Protein AF-0000000078884785 (afdb_homodimer)

Foldseek 3Di:
DVVVVVVVVVVVVVVVVVVVVLVVLLCVQPVNPPHDDDSVRSVVSSVVVVVVVVVVVVVVVVVVVVVVVVVVVVVVVVVVVD/DVVVVVVVVVVVVVVVVVVVVLVVLLCVQPVNPPHDDDSVRSVVSSVVVVVVVVVVVVVVVVVVVVVVVVVVVVVVVVVVVD

Structure (mmCIF, N/CA/C/O backbone):
data_AF-0000000078884785-model_v1
#
loop_
_entity.id
_entity.type
_entity.pdbx_description
1 polymer 'Protein max'
#
loop_
_atom_site.group_PDB
_atom_site.id
_atom_site.type_symbol
_atom_site.label_atom_id
_atom_site.label_alt_id
_atom_site.label_comp_id
_atom_site.label_asym_id
_atom_site.label_entity_id
_atom_site.label_seq_id
_atom_site.pdbx_PDB_ins_code
_atom_site.Cartn_x
_atom_site.Cartn_y
_atom_site.Cartn_z
_atom_site.occupancy
_atom_site.B_iso_or_equiv
_atom_site.auth_seq_id
_atom_site.auth_comp_id
_atom_site.auth_asym_id
_atom_site.auth_atom_id
_atom_site.pdbx_PDB_model_num
ATOM 1 N N . ALA A 1 1 ? -13.297 31.25 26.297 1 71.88 1 ALA A N 1
ATOM 2 C CA . ALA A 1 1 ? -12.102 30.547 26.734 1 71.88 1 ALA A CA 1
ATOM 3 C C . ALA A 1 1 ? -12.266 29.031 26.578 1 71.88 1 ALA A C 1
ATOM 5 O O . ALA A 1 1 ? -11.406 28.359 26 1 71.88 1 ALA A O 1
ATOM 6 N N . ASP A 1 2 ? -13.484 28.469 26.844 1 87.38 2 ASP A N 1
ATOM 7 C CA . ASP A 1 2 ? -13.75 27.031 26.922 1 87.38 2 ASP A CA 1
ATOM 8 C C . ASP A 1 2 ? -13.922 26.422 25.531 1 87.38 2 ASP A C 1
ATOM 10 O O . ASP A 1 2 ? -13.398 25.344 25.25 1 87.38 2 ASP A O 1
ATOM 14 N N . LYS A 1 3 ? -14.477 27.172 24.688 1 92.94 3 LYS A N 1
ATOM 15 C CA . LYS A 1 3 ? -14.719 26.656 23.344 1 92.94 3 LYS A CA 1
ATOM 16 C C . LYS A 1 3 ? -13.414 26.484 22.578 1 92.94 3 LYS A C 1
ATOM 18 O O . LYS A 1 3 ? -13.234 25.5 21.859 1 92.94 3 LYS A O 1
ATOM 23 N N . ARG A 1 4 ? -12.641 27.422 22.703 1 93.12 4 ARG A N 1
ATOM 24 C CA . ARG A 1 4 ? -11.352 27.375 22.031 1 93.12 4 ARG A CA 1
ATOM 25 C C . ARG A 1 4 ? -10.508 26.203 22.547 1 93.12 4 ARG A C 1
ATOM 27 O O . ARG A 1 4 ? -9.844 25.531 21.766 1 93.12 4 ARG A O 1
ATOM 34 N N . ALA A 1 5 ? -10.484 26.016 23.797 1 93.94 5 ALA A N 1
ATOM 35 C CA . ALA A 1 5 ? -9.75 24.922 24.422 1 93.94 5 ALA A CA 1
ATOM 36 C C . ALA A 1 5 ? -10.258 23.578 23.906 1 93.94 5 ALA A C 1
ATOM 38 O O . ALA A 1 5 ? -9.461 22.656 23.641 1 93.94 5 ALA A O 1
ATOM 39 N N . HIS A 1 6 ? -11.508 23.453 23.797 1 95.25 6 HIS A N 1
ATOM 40 C CA . HIS A 1 6 ? -12.102 22.219 23.281 1 95.25 6 HIS A CA 1
ATOM 41 C C . HIS A 1 6 ? -11.688 21.953 21.844 1 95.25 6 HIS A C 1
ATOM 43 O O . HIS A 1 6 ? -11.312 20.828 21.5 1 95.25 6 HIS A O 1
ATOM 49 N N . HIS A 1 7 ? -11.812 23 21.016 1 95.75 7 HIS A N 1
ATOM 50 C CA . HIS A 1 7 ? -11.406 22.875 19.625 1 95.75 7 HIS A CA 1
ATOM 51 C C . HIS A 1 7 ? -9.945 22.438 19.516 1 95.75 7 HIS A C 1
ATOM 53 O O . HIS A 1 7 ? -9.625 21.547 18.719 1 95.75 7 HIS A O 1
ATOM 59 N N . ASN A 1 8 ? -9.094 23.047 20.281 1 96.31 8 ASN A N 1
ATOM 60 C CA . ASN A 1 8 ? -7.676 22.703 20.281 1 96.31 8 ASN A CA 1
ATOM 61 C C . ASN A 1 8 ? -7.441 21.25 20.688 1 96.31 8 ASN A C 1
ATOM 63 O O . ASN A 1 8 ? -6.59 20.578 20.109 1 96.31 8 ASN A O 1
ATOM 67 N N . ALA A 1 9 ? -8.156 20.797 21.656 1 96.44 9 ALA A N 1
ATOM 68 C CA . ALA A 1 9 ? -8.039 19.422 22.109 1 96.44 9 ALA A CA 1
ATOM 69 C C . ALA A 1 9 ? -8.469 18.438 21.016 1 96.44 9 ALA A C 1
ATOM 71 O O . ALA A 1 9 ? -7.836 17.406 20.828 1 96.44 9 ALA A O 1
ATOM 72 N N . LEU A 1 10 ? -9.539 18.75 20.312 1 96.38 10 LEU A N 1
ATOM 73 C CA . LEU A 1 10 ? -10.039 17.906 19.219 1 96.38 10 LEU A CA 1
ATOM 74 C C . LEU A 1 10 ? -9.023 17.828 18.094 1 96.38 10 LEU A C 1
ATOM 76 O O . LEU A 1 10 ? -8.781 16.75 17.547 1 96.38 10 LEU A O 1
ATOM 80 N N . GLU A 1 11 ? -8.445 18.922 17.766 1 95.75 11 GLU A N 1
ATOM 81 C CA . GLU A 1 11 ? -7.449 18.969 16.703 1 95.75 11 GLU A CA 1
ATOM 82 C C . GLU A 1 11 ? -6.199 18.172 17.094 1 95.75 11 GLU A C 1
ATOM 84 O O . GLU A 1 11 ? -5.598 17.5 16.25 1 95.75 11 GLU A O 1
ATOM 89 N N . ARG A 1 12 ? -5.824 18.312 18.391 1 96.62 12 ARG A N 1
ATOM 90 C CA . ARG A 1 12 ? -4.691 17.531 18.875 1 96.62 12 ARG A CA 1
ATOM 91 C C . ARG A 1 12 ? -4.961 16.031 18.75 1 96.62 12 ARG A C 1
ATOM 93 O O . ARG A 1 12 ? -4.082 15.273 18.328 1 96.62 12 ARG A O 1
ATOM 100 N N . LYS A 1 13 ? -6.121 15.664 19.047 1 96.88 13 LYS A N 1
ATOM 101 C CA . LYS A 1 13 ? -6.508 14.258 18.922 1 96.88 13 LYS A CA 1
ATOM 102 C C . LYS A 1 13 ? -6.457 13.797 17.469 1 96.88 13 LYS A C 1
ATOM 104 O O . LYS A 1 13 ? -6.012 12.688 17.188 1 96.88 13 LYS A O 1
ATOM 109 N N . ARG A 1 14 ? -6.969 14.531 16.578 1 96.75 14 ARG A N 1
ATOM 110 C CA . ARG A 1 14 ? -6.949 14.219 15.156 1 96.75 14 ARG A CA 1
ATOM 111 C C . ARG A 1 14 ? -5.52 14.07 14.648 1 96.75 14 ARG A C 1
ATOM 113 O O . ARG A 1 14 ? -5.207 13.117 13.93 1 96.75 14 ARG A O 1
ATOM 120 N N . ARG A 1 15 ? -4.684 15 15.047 1 97.19 15 ARG A N 1
ATOM 121 C CA . ARG A 1 15 ? -3.289 14.961 14.625 1 97.19 15 ARG A CA 1
ATOM 122 C C . ARG A 1 15 ? -2.592 13.711 15.133 1 97.19 15 ARG A C 1
ATOM 124 O O . ARG A 1 15 ? -1.789 13.102 14.422 1 97.19 15 ARG A O 1
ATOM 131 N N . ASP A 1 16 ? -2.869 13.328 16.344 1 97.5 16 ASP A N 1
ATOM 132 C CA . ASP A 1 16 ? -2.289 12.117 16.922 1 97.5 16 ASP A CA 1
ATOM 133 C C . ASP A 1 16 ? -2.75 10.875 16.172 1 97.5 16 ASP A C 1
ATOM 135 O O . ASP A 1 16 ? -1.952 9.977 15.906 1 97.5 16 ASP A O 1
ATOM 139 N N . HIS A 1 17 ? -3.98 10.852 15.898 1 97.5 17 HIS A N 1
ATOM 140 C CA . HIS A 1 17 ? -4.52 9.734 15.141 1 9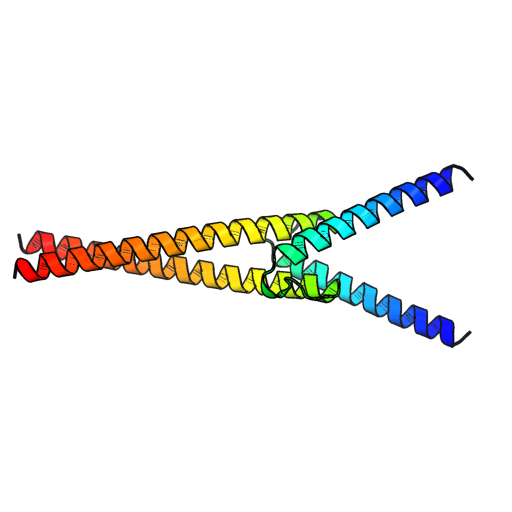7.5 17 HIS A CA 1
ATOM 141 C C . HIS A 1 17 ? -3.84 9.609 13.781 1 97.5 17 HIS A C 1
ATOM 143 O O . HIS A 1 17 ? -3.5 8.508 13.344 1 97.5 17 HIS A O 1
ATOM 149 N N . ILE A 1 18 ? -3.637 10.625 13.133 1 97.75 18 ILE A N 1
ATOM 150 C CA . ILE A 1 18 ? -2.977 10.656 11.836 1 97.75 18 ILE A CA 1
ATOM 151 C C . ILE A 1 18 ? -1.527 10.195 11.984 1 97.75 18 ILE A C 1
ATOM 153 O O . ILE A 1 18 ? -1.027 9.43 11.156 1 97.75 18 ILE A O 1
ATOM 157 N N . LYS A 1 19 ? -0.907 10.727 13.039 1 97.31 19 LYS A N 1
ATOM 158 C CA . LYS A 1 19 ? 0.466 10.32 13.32 1 97.31 19 LYS A CA 1
ATOM 159 C C . LYS A 1 19 ? 0.565 8.805 13.492 1 97.31 19 LYS A C 1
ATOM 161 O O . LYS A 1 19 ? 1.486 8.18 12.969 1 97.31 19 LYS A O 1
ATOM 166 N N . ASP A 1 20 ? -0.32 8.281 14.234 1 97.38 20 ASP A N 1
ATOM 167 C CA . ASP A 1 20 ? -0.36 6.836 14.445 1 97.38 20 ASP A CA 1
ATOM 168 C C . ASP A 1 20 ? -0.575 6.09 13.133 1 97.38 20 ASP A C 1
ATOM 170 O O . ASP A 1 20 ? 0.066 5.066 12.883 1 97.38 20 ASP A O 1
ATOM 174 N N . SER A 1 21 ? -1.438 6.57 12.344 1 97.5 21 SER A N 1
ATOM 175 C CA . SER A 1 21 ? -1.737 5.945 11.062 1 97.5 21 SER A CA 1
ATOM 176 C C . SER A 1 21 ? -0.522 5.973 10.141 1 97.5 21 SER A C 1
ATOM 178 O O . SER A 1 21 ? -0.276 5.016 9.398 1 97.5 21 SER A O 1
ATOM 180 N N . PHE A 1 22 ? 0.238 7.016 10.164 1 97.12 22 PHE A N 1
ATOM 181 C CA . PHE A 1 22 ? 1.484 7.086 9.414 1 97.12 22 PHE A CA 1
ATOM 182 C C . PHE A 1 22 ? 2.459 6.012 9.883 1 97.12 22 PHE A C 1
ATOM 184 O O . PHE A 1 22 ? 3.121 5.367 9.062 1 97.12 22 PHE A O 1
ATOM 191 N N . SER A 1 23 ? 2.58 5.84 11.211 1 95.31 23 SER A N 1
ATOM 192 C CA . SER A 1 23 ? 3.496 4.848 11.766 1 95.31 23 SER A CA 1
ATOM 193 C C . SER A 1 23 ? 3.117 3.439 11.312 1 95.31 23 SER A C 1
ATOM 195 O O . SER A 1 23 ? 3.984 2.648 10.938 1 95.31 23 SER A O 1
ATOM 197 N N . HIS A 1 24 ? 1.826 3.166 11.344 1 95 24 HIS A N 1
ATOM 198 C CA . HIS A 1 24 ? 1.35 1.861 10.898 1 95 24 HIS A CA 1
ATOM 199 C C . HIS A 1 24 ? 1.66 1.636 9.422 1 95 24 HIS A C 1
ATOM 201 O O . HIS A 1 24 ? 2.094 0.549 9.031 1 95 24 HIS A O 1
ATOM 207 N N . LEU A 1 25 ? 1.452 2.66 8.656 1 96.69 25 LEU A N 1
ATOM 208 C CA . LEU A 1 25 ? 1.731 2.553 7.23 1 96.69 25 LEU A CA 1
ATOM 209 C C . LEU A 1 25 ? 3.225 2.363 6.98 1 96.69 25 LEU A C 1
ATOM 211 O O . LEU A 1 25 ? 3.621 1.514 6.18 1 96.69 25 LEU A O 1
ATOM 215 N N . ARG A 1 26 ? 4.008 3.213 7.645 1 95.69 26 ARG A N 1
ATOM 216 C CA . ARG A 1 26 ? 5.457 3.105 7.52 1 95.69 26 ARG A CA 1
ATOM 217 C C . ARG A 1 26 ? 5.93 1.691 7.836 1 95.69 26 ARG A C 1
ATOM 219 O O . ARG A 1 26 ? 6.754 1.129 7.109 1 95.69 26 ARG A O 1
ATOM 226 N N . ASP A 1 27 ? 5.395 1.034 8.828 1 94 27 ASP A N 1
ATOM 227 C CA . ASP A 1 27 ? 5.82 -0.282 9.297 1 94 27 ASP A CA 1
ATOM 228 C C . ASP A 1 27 ? 5.359 -1.38 8.344 1 94 27 ASP A C 1
ATOM 230 O O . ASP A 1 27 ? 5.871 -2.5 8.375 1 94 27 ASP A O 1
ATOM 234 N N . SER A 1 28 ? 4.414 -1.038 7.535 1 94.38 28 SER A N 1
ATOM 235 C CA . SER A 1 28 ? 3.891 -2.025 6.594 1 94.38 28 SER A CA 1
ATOM 236 C C . SER A 1 28 ? 4.703 -2.041 5.305 1 94.38 28 SER A C 1
ATOM 238 O O . SER A 1 28 ? 4.523 -2.924 4.461 1 94.38 28 SER A O 1
ATOM 240 N N . ILE A 1 29 ? 5.559 -1.094 5.184 1 95.25 29 ILE A N 1
ATOM 241 C CA . ILE A 1 29 ? 6.371 -0.986 3.979 1 95.25 29 ILE A CA 1
ATOM 242 C C . ILE A 1 29 ? 7.773 -1.514 4.254 1 95.25 29 ILE A C 1
ATOM 244 O O . ILE A 1 29 ? 8.531 -0.917 5.027 1 95.25 29 ILE A O 1
ATOM 248 N N . PRO A 1 30 ? 8.227 -2.482 3.584 1 91.62 30 PRO A N 1
ATOM 249 C CA . PRO A 1 30 ? 9.523 -3.1 3.869 1 91.62 30 PRO A CA 1
ATOM 250 C C . PRO A 1 30 ? 10.695 -2.143 3.66 1 91.62 30 PRO A C 1
ATOM 252 O O . PRO A 1 30 ? 11.656 -2.16 4.43 1 91.62 30 PRO A O 1
ATOM 255 N N . SER A 1 31 ? 10.656 -1.273 2.684 1 90.31 31 SER A N 1
ATOM 256 C CA . SER A 1 31 ? 11.766 -0.395 2.33 1 90.31 31 SER A CA 1
ATOM 257 C C . SER A 1 31 ? 11.953 0.707 3.367 1 90.31 31 SER A C 1
ATOM 259 O O . SER A 1 31 ? 12.992 1.37 3.398 1 90.31 31 SER A O 1
ATOM 261 N N . LEU A 1 32 ? 10.953 0.833 4.184 1 91.38 32 LEU A N 1
ATOM 262 C CA . LEU A 1 32 ? 10.992 1.934 5.137 1 91.38 32 LEU A CA 1
ATOM 263 C C . LEU A 1 32 ? 11.289 1.423 6.543 1 91.38 32 LEU A C 1
ATOM 265 O O . LEU A 1 32 ? 11.422 2.213 7.48 1 91.38 32 LEU A O 1
ATOM 269 N N . GLN A 1 33 ? 11.438 0.202 6.68 1 83.06 33 GLN A N 1
ATOM 270 C CA . GLN A 1 33 ? 11.672 -0.353 8.008 1 83.06 33 GLN A CA 1
ATOM 271 C C . GLN A 1 33 ? 13.008 0.123 8.57 1 83.06 33 GLN A C 1
ATOM 273 O O . GLN A 1 33 ? 14.055 -0.076 7.953 1 83.06 33 GLN A O 1
ATOM 278 N N . GLY A 1 34 ? 12.922 0.794 9.742 1 80.56 34 GLY A N 1
ATOM 279 C CA . GLY A 1 34 ? 14.133 1.232 10.422 1 80.56 34 GLY A CA 1
ATOM 280 C C . GLY A 1 34 ? 14.672 2.551 9.898 1 80.56 34 GLY A C 1
ATOM 281 O O . GLY A 1 34 ? 15.758 2.98 10.289 1 80.56 34 GLY A O 1
ATOM 282 N N . GLU A 1 35 ? 14.062 3.096 8.891 1 77.88 35 GLU A N 1
ATOM 283 C CA . GLU A 1 35 ? 14.516 4.355 8.312 1 77.88 35 GLU A CA 1
ATOM 284 C C . GLU A 1 35 ? 13.648 5.523 8.773 1 77.88 35 GLU A C 1
ATOM 286 O O . GLU A 1 35 ? 12.453 5.352 9.023 1 77.88 35 GLU A O 1
ATOM 291 N N . LYS A 1 36 ? 14.367 6.57 8.992 1 87.44 36 LYS A N 1
ATOM 292 C CA . LYS A 1 36 ? 13.602 7.793 9.227 1 87.44 36 LYS A CA 1
ATOM 293 C C . LYS A 1 36 ? 13.07 8.359 7.914 1 87.44 36 LYS A C 1
ATOM 295 O O . LYS A 1 36 ? 13.805 8.484 6.934 1 87.44 36 LYS A O 1
ATOM 300 N N . ALA A 1 37 ? 11.805 8.359 7.723 1 92.69 37 ALA A N 1
ATOM 301 C CA . ALA A 1 37 ? 11.188 8.859 6.5 1 92.69 37 ALA A CA 1
ATOM 302 C C . ALA A 1 37 ? 10.18 9.961 6.805 1 92.69 37 ALA A C 1
ATOM 304 O O . ALA A 1 37 ? 9.438 9.883 7.789 1 92.69 37 ALA A O 1
ATOM 305 N N . SER A 1 38 ? 10.281 10.938 5.891 1 95.25 38 SER A N 1
ATOM 306 C CA . SER A 1 38 ? 9.289 12 6.02 1 95.25 38 SER A CA 1
ATOM 307 C C . SER A 1 38 ? 7.895 11.5 5.656 1 95.25 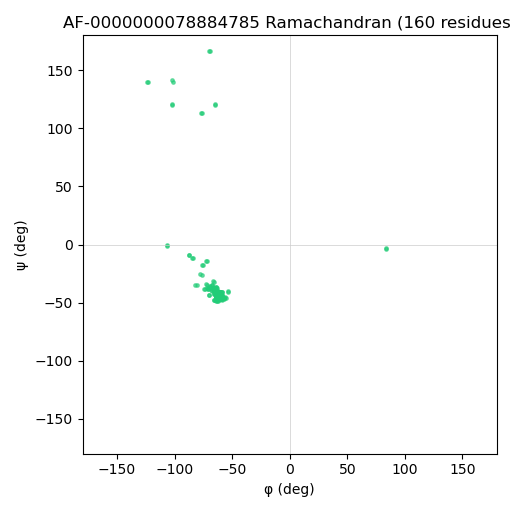38 SER A C 1
ATOM 309 O O . SER A 1 38 ? 7.742 10.406 5.125 1 95.25 38 SER A O 1
ATOM 311 N N . ARG A 1 39 ? 6.949 12.328 6.016 1 96.56 39 ARG A N 1
ATOM 312 C CA . ARG A 1 39 ? 5.566 11.984 5.688 1 96.56 39 ARG A CA 1
ATOM 313 C C . ARG A 1 39 ? 5.387 11.82 4.184 1 96.56 39 ARG A C 1
ATOM 315 O O . ARG A 1 39 ? 4.766 10.852 3.73 1 96.56 39 ARG A O 1
ATOM 322 N N . ALA A 1 40 ? 5.895 12.75 3.404 1 96.62 40 ALA A N 1
ATOM 323 C CA . ALA A 1 40 ? 5.785 12.688 1.95 1 96.62 40 ALA A CA 1
ATOM 324 C C . ALA A 1 40 ? 6.453 11.43 1.403 1 96.62 40 ALA A C 1
ATOM 326 O O . ALA A 1 40 ? 5.918 10.781 0.5 1 96.62 40 ALA A O 1
ATOM 327 N N . GLN A 1 41 ? 7.562 11.086 1.935 1 96.06 41 GLN A N 1
ATOM 328 C CA . GLN A 1 41 ? 8.289 9.891 1.517 1 96.06 41 GLN A CA 1
ATOM 329 C C . GLN A 1 41 ? 7.496 8.625 1.82 1 96.06 41 GLN A C 1
ATOM 331 O O . GLN A 1 41 ? 7.453 7.699 1.007 1 96.06 41 GLN A O 1
ATOM 336 N N . ILE A 1 42 ? 6.914 8.562 2.975 1 97.44 42 ILE A N 1
ATOM 337 C CA . ILE A 1 42 ? 6.105 7.41 3.363 1 97.44 42 ILE A CA 1
ATOM 338 C C . ILE A 1 42 ? 4.953 7.23 2.377 1 97.44 42 ILE A C 1
ATOM 340 O O . ILE A 1 42 ? 4.719 6.125 1.886 1 97.44 42 ILE A O 1
ATOM 344 N N . LEU A 1 43 ? 4.344 8.312 2.061 1 97.88 43 LEU A N 1
ATOM 345 C CA . LEU A 1 43 ? 3.213 8.281 1.138 1 97.88 43 LEU A CA 1
ATOM 346 C C . LEU A 1 43 ? 3.656 7.816 -0.246 1 97.88 43 LEU A C 1
ATOM 348 O O . LEU A 1 43 ? 3.016 6.953 -0.851 1 97.88 43 LEU A O 1
ATOM 352 N N . ASN A 1 44 ? 4.703 8.398 -0.71 1 97.25 44 ASN A N 1
ATOM 353 C CA . ASN A 1 44 ? 5.203 8.055 -2.037 1 97.25 44 ASN A CA 1
ATOM 354 C C . ASN A 1 44 ? 5.695 6.609 -2.096 1 97.25 44 ASN A C 1
ATOM 356 O O . ASN A 1 44 ? 5.426 5.898 -3.066 1 97.25 44 ASN A O 1
ATOM 360 N N . LYS A 1 45 ? 6.375 6.238 -1.073 1 96.94 45 LYS A N 1
ATOM 361 C CA . LYS A 1 45 ? 6.859 4.863 -1.032 1 96.94 45 LYS A CA 1
ATOM 362 C C . LYS A 1 45 ? 5.703 3.875 -0.938 1 96.94 45 LYS A C 1
ATOM 364 O O . LYS A 1 45 ? 5.773 2.771 -1.483 1 96.94 45 LYS A O 1
ATOM 369 N N . ALA A 1 46 ? 4.668 4.207 -0.193 1 97.44 46 ALA A N 1
ATOM 370 C CA . ALA A 1 46 ? 3.475 3.369 -0.126 1 97.44 46 ALA A CA 1
ATOM 371 C C . ALA A 1 46 ? 2.842 3.207 -1.505 1 97.44 46 ALA A C 1
ATOM 373 O O . ALA A 1 46 ? 2.475 2.098 -1.899 1 97.44 46 ALA A O 1
ATOM 374 N N . THR A 1 47 ? 2.73 4.301 -2.207 1 97.06 47 THR A N 1
ATOM 375 C CA . THR A 1 47 ? 2.164 4.281 -3.551 1 97.06 47 THR A CA 1
ATOM 376 C C . THR A 1 47 ? 2.98 3.377 -4.469 1 97.06 47 THR A C 1
ATOM 378 O O . THR A 1 47 ? 2.42 2.559 -5.203 1 97.06 47 THR A O 1
ATOM 381 N N . ASP A 1 48 ? 4.301 3.566 -4.387 1 97.31 48 ASP A N 1
ATOM 382 C CA . ASP A 1 48 ? 5.207 2.744 -5.184 1 97.31 48 ASP A CA 1
ATOM 383 C C . ASP A 1 48 ? 5.055 1.265 -4.84 1 97.31 48 ASP A C 1
ATOM 385 O O . ASP A 1 48 ? 5.031 0.413 -5.73 1 97.31 48 ASP A O 1
ATOM 389 N N . TYR A 1 49 ? 5.012 1.031 -3.596 1 97.12 49 TYR A N 1
ATOM 390 C CA . TYR A 1 49 ? 4.914 -0.344 -3.121 1 97.12 49 TYR A CA 1
ATOM 391 C C . TYR A 1 49 ? 3.607 -0.986 -3.578 1 97.12 49 TYR A C 1
ATOM 393 O O . TYR A 1 49 ? 3.592 -2.148 -3.986 1 97.12 49 TYR A O 1
ATOM 401 N N . ILE A 1 50 ? 2.564 -0.262 -3.469 1 96.88 50 ILE A N 1
ATOM 402 C CA . ILE A 1 50 ? 1.26 -0.749 -3.906 1 96.88 50 ILE A CA 1
ATOM 403 C C . ILE A 1 50 ? 1.307 -1.083 -5.395 1 96.88 50 ILE A C 1
ATOM 405 O O . ILE A 1 50 ? 0.834 -2.143 -5.816 1 96.88 50 ILE A O 1
ATOM 409 N N . GLN A 1 51 ? 1.895 -0.243 -6.191 1 96 51 GLN A N 1
ATOM 410 C CA . GLN A 1 51 ? 2 -0.472 -7.629 1 96 51 GLN A CA 1
ATOM 411 C C . GLN A 1 51 ? 2.844 -1.709 -7.926 1 96 51 GLN A C 1
ATOM 413 O O . GLN A 1 51 ? 2.496 -2.506 -8.805 1 96 51 GLN A O 1
ATOM 418 N N . PHE A 1 52 ? 3.967 -1.818 -7.254 1 96.94 52 PHE A N 1
ATOM 419 C CA . PHE A 1 52 ? 4.832 -2.982 -7.402 1 96.94 52 PHE A CA 1
ATOM 420 C C . PHE A 1 52 ? 4.07 -4.266 -7.086 1 96.94 52 PHE A C 1
ATOM 422 O O . PHE A 1 52 ? 4.141 -5.234 -7.844 1 96.94 52 PHE A O 1
ATOM 429 N N . MET A 1 53 ? 3.324 -4.207 -5.957 1 95.56 53 MET A N 1
ATOM 430 C CA . MET A 1 53 ? 2.586 -5.391 -5.516 1 95.56 53 MET A CA 1
ATOM 431 C C . MET A 1 53 ? 1.508 -5.766 -6.527 1 95.56 53 MET A C 1
ATOM 433 O O . MET A 1 53 ? 1.246 -6.949 -6.75 1 95.56 53 MET A O 1
ATOM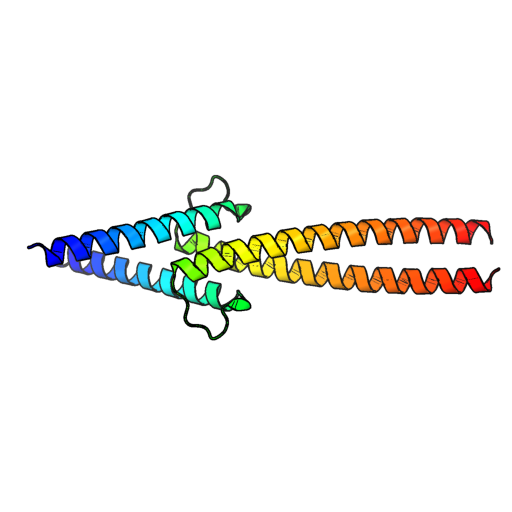 437 N N . ARG A 1 54 ? 0.893 -4.781 -7.039 1 94.88 54 ARG A N 1
ATOM 438 C CA . ARG A 1 54 ? -0.126 -5.027 -8.055 1 94.88 54 ARG A CA 1
ATOM 439 C C . ARG A 1 54 ? 0.475 -5.703 -9.281 1 94.88 54 ARG A C 1
ATOM 441 O O . ARG A 1 54 ? -0.091 -6.668 -9.805 1 94.88 54 ARG A O 1
ATOM 448 N N . ARG A 1 55 ? 1.555 -5.219 -9.75 1 96.12 55 ARG A N 1
ATOM 449 C CA . ARG A 1 55 ? 2.238 -5.828 -10.891 1 96.12 55 ARG A CA 1
ATOM 450 C C . ARG A 1 55 ? 2.648 -7.262 -10.578 1 96.12 55 ARG A C 1
ATOM 452 O O . ARG A 1 55 ? 2.453 -8.164 -11.398 1 96.12 55 ARG A O 1
ATOM 459 N N . LYS A 1 56 ? 3.189 -7.367 -9.445 1 96.81 56 LYS A N 1
ATOM 460 C CA . LYS A 1 56 ? 3.637 -8.695 -9.039 1 96.81 56 LYS A CA 1
ATOM 461 C C . LYS A 1 56 ? 2.465 -9.672 -8.953 1 96.81 56 LYS A C 1
ATOM 463 O O . LYS A 1 56 ? 2.57 -10.82 -9.391 1 96.81 56 LYS A O 1
ATOM 468 N N . ASN A 1 57 ? 1.428 -9.203 -8.344 1 95.75 57 ASN A N 1
ATOM 469 C CA . ASN A 1 57 ? 0.23 -10.031 -8.242 1 95.75 57 ASN A CA 1
ATOM 470 C C . ASN A 1 57 ? -0.301 -10.422 -9.617 1 95.75 57 ASN A C 1
ATOM 472 O O . ASN A 1 57 ? -0.737 -11.555 -9.82 1 95.75 57 ASN A O 1
ATOM 476 N N . HIS A 1 58 ? -0.262 -9.484 -10.508 1 95.94 58 HIS A N 1
ATOM 477 C CA . HIS A 1 58 ? -0.701 -9.766 -11.867 1 95.94 58 HIS A CA 1
ATOM 478 C C . HIS A 1 58 ? 0.198 -10.805 -12.531 1 95.94 58 HIS A C 1
ATOM 480 O O . HIS A 1 58 ? -0.292 -11.727 -13.188 1 95.94 58 HIS A O 1
ATOM 486 N N . SER A 1 59 ? 1.454 -10.68 -12.422 1 97.5 59 SER A N 1
ATOM 487 C CA . SER A 1 59 ? 2.41 -11.633 -12.961 1 97.5 59 SER A CA 1
ATOM 488 C C . SER A 1 59 ? 2.186 -13.031 -12.391 1 97.5 59 SER A C 1
ATOM 490 O O . SER A 1 59 ? 2.199 -14.023 -13.117 1 97.5 59 SER A O 1
ATOM 492 N N . HIS A 1 60 ? 2.002 -13.117 -11.086 1 97.44 60 HIS A N 1
ATOM 493 C CA . HIS A 1 60 ? 1.751 -14.391 -10.422 1 97.44 60 HIS A CA 1
ATOM 494 C C . HIS A 1 60 ? 0.465 -15.031 -10.938 1 97.44 60 HIS A C 1
ATOM 496 O O . HIS A 1 60 ? 0.405 -16.25 -11.125 1 97.44 60 HIS A O 1
ATOM 502 N N . GLN A 1 61 ? -0.535 -14.219 -11.133 1 96.62 61 GLN A N 1
ATOM 503 C CA . GLN A 1 61 ? -1.793 -14.719 -11.672 1 96.62 61 GLN A CA 1
ATOM 504 C C . GLN A 1 61 ? -1.597 -15.305 -13.07 1 96.62 61 GLN A C 1
ATOM 506 O O . GLN A 1 61 ? -2.137 -16.375 -13.383 1 96.62 61 GLN A O 1
ATOM 511 N N . THR A 1 62 ? -0.845 -14.656 -13.906 1 97.38 62 THR A N 1
ATOM 512 C CA . THR A 1 62 ? -0.539 -15.125 -15.258 1 97.38 62 THR A CA 1
ATOM 513 C C . THR A 1 62 ? 0.235 -16.438 -15.203 1 97.38 62 THR A C 1
ATOM 515 O O . THR A 1 62 ? -0.055 -17.375 -15.969 1 97.38 62 THR A O 1
ATOM 518 N N . ASP A 1 63 ? 1.148 -16.484 -14.359 1 97.12 63 ASP A N 1
ATOM 519 C CA . ASP A 1 63 ? 1.937 -17.703 -14.188 1 97.12 63 ASP A CA 1
ATOM 520 C C . ASP A 1 63 ? 1.053 -18.875 -13.773 1 97.12 63 ASP A C 1
ATOM 522 O O . ASP A 1 63 ? 1.203 -19.984 -14.281 1 97.12 63 ASP A O 1
ATOM 526 N N . ILE A 1 64 ? 0.197 -18.609 -12.844 1 97.12 64 ILE A N 1
ATOM 527 C CA . ILE A 1 64 ? -0.714 -19.641 -12.359 1 97.12 64 ILE A CA 1
ATOM 528 C C . ILE A 1 64 ? -1.581 -20.141 -13.508 1 97.12 64 ILE A C 1
ATOM 530 O O . ILE A 1 64 ? -1.725 -21.359 -13.695 1 97.12 64 ILE A O 1
ATOM 534 N N . ASP A 1 65 ? -2.096 -19.172 -14.266 1 96.62 65 ASP A N 1
ATOM 535 C CA . ASP A 1 65 ? -2.945 -19.547 -15.391 1 96.62 65 ASP A CA 1
ATOM 536 C C . ASP A 1 65 ? -2.17 -20.375 -16.406 1 96.62 65 ASP A C 1
ATOM 538 O O . ASP A 1 65 ? -2.686 -21.359 -16.938 1 96.62 65 ASP A O 1
ATOM 542 N N . ASP A 1 66 ? -0.966 -20.047 -16.688 1 96.25 66 ASP A N 1
ATOM 543 C CA . ASP A 1 66 ? -0.114 -20.766 -17.625 1 96.25 66 ASP A CA 1
ATOM 544 C C . ASP A 1 66 ? 0.198 -22.172 -17.109 1 96.25 66 ASP A C 1
ATOM 546 O O . ASP A 1 66 ? 0.125 -23.141 -17.875 1 96.25 66 ASP A O 1
ATOM 550 N N . LEU A 1 67 ? 0.494 -22.297 -15.852 1 94.38 67 LEU A N 1
ATOM 551 C CA . LEU A 1 67 ? 0.828 -23.578 -15.25 1 94.38 67 LEU A CA 1
ATOM 552 C C . LEU A 1 67 ? -0.387 -24.5 -15.227 1 94.38 67 LEU A C 1
ATOM 554 O O . LEU A 1 67 ? -0.257 -25.719 -15.43 1 94.38 67 LEU A O 1
ATOM 558 N N . LYS A 1 68 ? -1.551 -23.875 -15.031 1 93.81 68 LYS A N 1
ATOM 559 C CA . LYS A 1 68 ? -2.781 -24.656 -15.062 1 93.81 68 LYS A CA 1
ATOM 560 C C . LYS A 1 68 ? -3.061 -25.188 -16.469 1 93.81 68 LYS A C 1
ATOM 562 O O . LYS A 1 68 ? -3.482 -26.328 -16.625 1 93.81 68 LYS A O 1
ATOM 567 N N . ARG A 1 69 ? -2.799 -24.359 -17.406 1 93.25 69 ARG A N 1
ATOM 568 C CA . ARG A 1 69 ? -2.975 -24.766 -18.797 1 93.25 69 ARG A CA 1
ATOM 569 C C . ARG A 1 69 ? -2.002 -25.875 -19.156 1 93.25 69 ARG A C 1
ATOM 571 O O . ARG A 1 69 ? -2.385 -26.844 -19.812 1 93.25 69 ARG A O 1
ATOM 578 N N . GLN A 1 70 ? -0.847 -25.75 -18.719 1 89.5 70 GLN A N 1
ATOM 579 C CA . GLN A 1 70 ? 0.169 -26.766 -18.984 1 89.5 70 GLN A CA 1
ATOM 580 C C . GLN A 1 70 ? -0.189 -28.094 -18.297 1 89.5 70 GLN A C 1
ATOM 582 O O . GLN A 1 70 ? -0.009 -29.156 -18.891 1 89.5 70 GLN A O 1
ATOM 587 N N . ASN A 1 71 ? -0.687 -27.984 -17.141 1 86.69 71 ASN A N 1
ATOM 588 C CA . ASN A 1 71 ? -1.108 -29.156 -16.391 1 86.69 71 ASN A CA 1
ATOM 589 C C . ASN A 1 71 ? -2.268 -29.875 -17.078 1 86.69 71 ASN A C 1
ATOM 591 O O . ASN A 1 71 ? -2.338 -31.109 -17.078 1 86.69 71 ASN A O 1
ATOM 595 N N . LEU A 1 72 ? -3.129 -29.047 -17.641 1 85 72 LEU A N 1
ATOM 596 C CA . LEU A 1 72 ? -4.258 -29.609 -18.375 1 85 72 LEU A CA 1
ATOM 597 C C . LEU A 1 72 ? -3.783 -30.344 -19.609 1 85 72 LEU A C 1
ATOM 599 O O . LEU A 1 72 ? -4.262 -31.438 -19.922 1 85 72 LEU A O 1
ATOM 603 N N . ILE A 1 73 ? -2.773 -29.844 -20.281 1 84.5 73 ILE A N 1
ATOM 604 C CA . ILE A 1 73 ? -2.23 -30.438 -21.5 1 84.5 73 ILE A CA 1
ATOM 605 C C . ILE A 1 73 ? -1.491 -31.734 -21.156 1 84.5 73 ILE A C 1
ATOM 607 O O . ILE A 1 73 ? -1.672 -32.75 -21.812 1 84.5 73 ILE A O 1
ATOM 611 N N . LEU A 1 74 ? -0.799 -31.781 -20.062 1 81 74 LEU A N 1
ATOM 612 C CA . LEU A 1 74 ? -0.037 -32.969 -19.641 1 81 74 LEU A CA 1
ATOM 613 C C . LEU A 1 74 ? -0.967 -34.062 -19.172 1 81 74 LEU A C 1
ATOM 615 O O . LEU A 1 74 ? -0.711 -35.25 -19.422 1 81 74 LEU A O 1
ATOM 619 N N . ASP A 1 75 ? -1.997 -33.656 -18.594 1 78.81 75 ASP A N 1
ATOM 620 C CA . ASP A 1 75 ? -2.977 -34.625 -18.141 1 78.81 75 ASP A CA 1
ATOM 621 C C . ASP A 1 75 ? -3.701 -35.281 -19.312 1 78.81 75 ASP A C 1
ATOM 623 O O . ASP A 1 75 ? -3.967 -36.469 -19.281 1 78.81 75 ASP A O 1
ATOM 627 N N . GLN A 1 76 ? -3.996 -34.562 -20.344 1 78.06 76 GLN A N 1
ATOM 628 C CA . GLN A 1 76 ? -4.699 -35.062 -21.516 1 78.06 76 GLN A CA 1
ATOM 629 C C . GLN A 1 76 ? -3.785 -35.938 -22.375 1 78.06 76 GLN A C 1
ATOM 631 O O . GLN A 1 76 ? -4.215 -36.969 -22.891 1 78.06 76 GLN A O 1
ATOM 636 N N . GLN A 1 77 ? -2.576 -35.562 -22.484 1 72.5 77 GLN A N 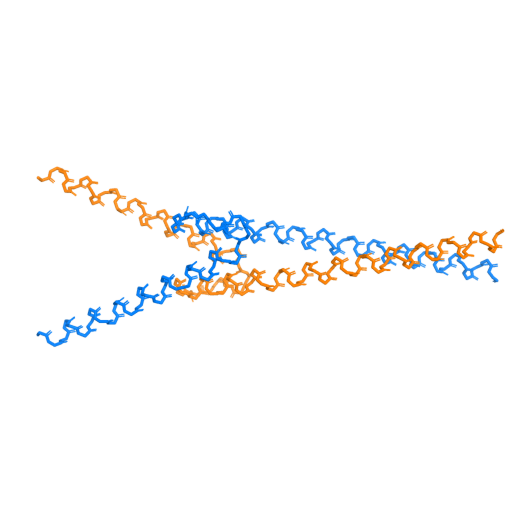1
ATOM 637 C CA . GLN A 1 77 ? -1.615 -36.375 -23.25 1 72.5 77 GLN A CA 1
ATOM 638 C C . GLN A 1 77 ? -1.298 -37.688 -22.531 1 72.5 77 GLN A C 1
ATOM 640 O O . GLN A 1 77 ? -1.135 -38.719 -23.172 1 72.5 77 GLN A O 1
ATOM 645 N N . GLY A 1 78 ? -1.252 -37.625 -21.297 1 66.38 78 GLY A N 1
ATOM 646 C CA . GLY A 1 78 ? -1.045 -38.844 -20.547 1 66.38 78 GLY A CA 1
ATOM 647 C C . GLY A 1 78 ? -2.205 -39.812 -20.656 1 66.38 78 GLY A C 1
ATOM 648 O O . GLY A 1 78 ? -2.004 -41.031 -20.656 1 66.38 78 GLY A O 1
ATOM 649 N N . MET A 1 79 ? -3.457 -39.312 -20.703 1 63.06 79 MET A N 1
ATOM 650 C CA . MET A 1 79 ? -4.648 -40.125 -20.828 1 63.06 79 MET A CA 1
ATOM 651 C C . MET A 1 79 ? -4.684 -40.812 -22.188 1 63.06 79 MET A C 1
ATOM 653 O O . MET A 1 79 ? -5.176 -41.938 -22.312 1 63.06 79 MET A O 1
ATOM 657 N N . TYR A 1 80 ? -4.121 -40.156 -23.188 1 57.12 80 TYR A N 1
ATOM 658 C CA . TYR A 1 80 ? -4.141 -40.75 -24.516 1 57.12 80 TYR A CA 1
ATOM 659 C C . TYR A 1 80 ? -3.09 -41.844 -24.625 1 57.12 80 TYR A C 1
ATOM 661 O O . TYR A 1 80 ? -3.23 -42.781 -25.438 1 57.12 80 TYR A O 1
ATOM 669 N N . TRP A 1 81 ? -2.143 -41.781 -23.906 1 59.5 81 TRP A N 1
ATOM 670 C CA . TRP A 1 81 ? -1.116 -42.812 -23.969 1 59.5 81 TRP A CA 1
ATOM 671 C C . TRP A 1 81 ? -1.479 -44.031 -23.094 1 59.5 81 TRP A C 1
ATOM 673 O O . TRP A 1 81 ? -0.954 -45.125 -23.281 1 59.5 81 TRP A O 1
ATOM 683 N N . VAL A 1 82 ? -2.461 -43.906 -22.281 1 52.09 82 VAL A N 1
ATOM 684 C CA . VAL A 1 82 ? -2.895 -45.094 -21.562 1 52.09 82 VAL A CA 1
ATOM 685 C C . VAL A 1 82 ? -3.988 -45.812 -22.359 1 52.09 82 VAL A C 1
ATOM 687 O O . VAL A 1 82 ? -4.91 -45.156 -22.859 1 52.09 82 VAL A O 1
ATOM 690 N N . ALA B 1 1 ? 10.391 40.844 8.898 1 73.06 1 ALA B N 1
ATOM 691 C CA . ALA B 1 1 ? 9.234 40.688 8.023 1 73.06 1 ALA B CA 1
ATOM 692 C C . ALA B 1 1 ? 9.508 39.656 6.922 1 73.06 1 ALA B C 1
ATOM 694 O O . ALA B 1 1 ? 8.727 38.719 6.719 1 73.06 1 ALA B O 1
ATOM 695 N N . ASP B 1 2 ? 10.742 39.594 6.367 1 87 2 ASP B N 1
ATOM 696 C CA . ASP B 1 2 ? 11.109 38.812 5.184 1 87 2 ASP B CA 1
ATOM 697 C C . ASP B 1 2 ? 11.375 37.375 5.551 1 87 2 ASP B C 1
ATOM 699 O O . ASP B 1 2 ? 10.938 36.438 4.844 1 87 2 ASP B O 1
ATOM 703 N N . LYS B 1 3 ? 11.898 37.156 6.664 1 93.12 3 LYS B N 1
ATOM 704 C CA . LYS B 1 3 ? 12.227 35.812 7.074 1 93.12 3 LYS B CA 1
ATOM 705 C C . LYS B 1 3 ? 10.961 35 7.367 1 93.12 3 LYS B C 1
ATOM 707 O O . LYS B 1 3 ? 10.867 33.844 7.004 1 93.12 3 LYS B O 1
ATOM 712 N N . ARG B 1 4 ? 10.133 35.625 8.008 1 93.25 4 ARG B N 1
ATOM 713 C CA . ARG B 1 4 ? 8.867 34.969 8.328 1 93.25 4 ARG B CA 1
ATOM 714 C C . ARG B 1 4 ? 8.094 34.625 7.062 1 93.25 4 ARG B C 1
ATOM 716 O O . ARG B 1 4 ? 7.5 33.531 6.973 1 93.25 4 ARG B O 1
ATOM 723 N N . ALA B 1 5 ? 8.031 35.5 6.16 1 93.94 5 ALA B N 1
ATOM 724 C CA . ALA B 1 5 ? 7.359 35.281 4.883 1 93.94 5 ALA B CA 1
ATOM 725 C C . ALA B 1 5 ? 7.969 34.094 4.145 1 93.94 5 ALA B C 1
ATOM 727 O O . ALA B 1 5 ? 7.25 33.281 3.551 1 93.94 5 ALA B O 1
ATOM 728 N N . HIS B 1 6 ? 9.227 34.031 4.145 1 95.31 6 HIS B N 1
ATOM 729 C CA . HIS B 1 6 ? 9.922 32.906 3.496 1 95.31 6 HIS B CA 1
ATOM 730 C C . HIS B 1 6 ? 9.578 31.578 4.152 1 95.31 6 HIS B C 1
ATOM 732 O O . HIS B 1 6 ? 9.297 30.594 3.465 1 95.31 6 HIS B O 1
ATOM 738 N N . HIS B 1 7 ? 9.664 31.578 5.477 1 95.81 7 HIS B N 1
ATOM 739 C CA . HIS B 1 7 ? 9.312 30.375 6.219 1 95.81 7 HIS B CA 1
ATOM 740 C C . HIS B 1 7 ? 7.898 29.906 5.891 1 95.81 7 HIS B C 1
ATOM 742 O O . HIS B 1 7 ? 7.668 28.719 5.652 1 95.81 7 HIS B O 1
ATOM 748 N N . ASN B 1 8 ? 6.988 30.828 5.875 1 96.38 8 ASN B N 1
ATOM 749 C CA . ASN B 1 8 ? 5.598 30.516 5.566 1 96.38 8 ASN B CA 1
ATOM 750 C C . ASN B 1 8 ? 5.453 29.938 4.16 1 96.38 8 ASN B C 1
ATOM 752 O O . ASN B 1 8 ? 4.672 29.016 3.941 1 96.38 8 ASN B O 1
ATOM 756 N N . ALA B 1 9 ? 6.156 30.469 3.232 1 96.5 9 ALA B N 1
ATOM 757 C CA . ALA B 1 9 ? 6.117 30 1.854 1 96.5 9 ALA B CA 1
ATOM 758 C C . ALA B 1 9 ? 6.648 28.562 1.759 1 96.5 9 ALA B C 1
ATOM 760 O O . ALA B 1 9 ? 6.098 27.734 1.022 1 96.5 9 ALA B O 1
ATOM 761 N N . LEU B 1 10 ? 7.719 28.281 2.463 1 96.44 10 LEU B N 1
ATOM 762 C CA . LEU B 1 10 ? 8.312 26.938 2.469 1 96.44 10 LEU B CA 1
ATOM 763 C C . LEU B 1 10 ? 7.344 25.922 3.061 1 96.44 10 LEU B C 1
ATOM 765 O O . LEU B 1 10 ? 7.203 24.812 2.533 1 96.44 10 LEU B O 1
ATOM 769 N N . GLU B 1 11 ? 6.703 26.297 4.117 1 95.75 11 GLU B N 1
ATOM 770 C CA . GLU B 1 11 ? 5.746 25.406 4.758 1 95.75 11 GLU B CA 1
ATOM 771 C C . GLU B 1 11 ? 4.543 25.156 3.859 1 95.75 11 GLU B C 1
ATOM 773 O O . GLU B 1 11 ? 4.016 24.031 3.822 1 95.75 11 GLU B O 1
ATOM 778 N N . ARG B 1 12 ? 4.117 26.219 3.16 1 96.69 12 ARG B N 1
ATOM 779 C CA . ARG B 1 12 ? 3.027 26.062 2.205 1 96.69 12 ARG B CA 1
ATOM 780 C C . ARG B 1 12 ? 3.402 25.062 1.109 1 96.69 12 ARG B C 1
ATOM 782 O O . ARG B 1 12 ? 2.594 24.219 0.733 1 96.69 12 ARG B O 1
ATOM 789 N N . LYS B 1 13 ? 4.578 25.172 0.668 1 96.94 13 LYS B N 1
ATOM 790 C CA . LYS B 1 13 ? 5.066 24.25 -0.357 1 96.94 13 LYS B CA 1
ATOM 791 C C . LYS B 1 13 ? 5.102 22.812 0.161 1 96.94 13 LYS B C 1
ATOM 793 O O . LYS B 1 13 ? 4.742 21.875 -0.56 1 96.94 13 LYS B O 1
ATOM 798 N N . ARG B 1 14 ? 5.582 22.594 1.299 1 96.75 14 ARG B N 1
ATOM 799 C CA . ARG B 1 14 ? 5.637 21.281 1.92 1 96.75 14 ARG B CA 1
ATOM 800 C C . ARG B 1 14 ? 4.242 20.688 2.066 1 96.75 14 ARG B C 1
ATOM 802 O O . ARG B 1 14 ? 4.02 19.516 1.744 1 96.75 14 ARG B O 1
ATOM 809 N N . ARG B 1 15 ? 3.328 21.5 2.527 1 97.19 15 ARG B N 1
ATOM 810 C CA . ARG B 1 15 ? 1.956 21.031 2.715 1 97.19 15 ARG B CA 1
ATOM 811 C C . ARG B 1 15 ? 1.327 20.625 1.387 1 97.19 15 ARG B C 1
ATOM 813 O O . ARG B 1 15 ? 0.592 19.641 1.318 1 97.19 15 ARG B O 1
ATOM 820 N N . ASP B 1 16 ? 1.591 21.391 0.36 1 97.56 16 ASP B N 1
ATOM 821 C CA . ASP B 1 16 ? 1.073 21.078 -0.969 1 97.56 16 ASP B CA 1
ATOM 822 C C . ASP B 1 16 ? 1.644 19.75 -1.481 1 97.56 16 ASP B C 1
ATOM 824 O O . ASP B 1 16 ? 0.918 18.938 -2.057 1 97.56 16 ASP B O 1
ATOM 828 N N . HIS B 1 17 ? 2.883 19.609 -1.282 1 97.5 17 HIS B N 1
ATOM 829 C CA . HIS B 1 17 ? 3.521 18.359 -1.688 1 97.5 17 HIS B CA 1
ATOM 830 C C . HIS B 1 17 ? 2.898 17.172 -0.979 1 97.5 17 HIS B C 1
ATOM 832 O O . HIS B 1 17 ? 2.654 16.125 -1.6 1 97.5 17 HIS B O 1
ATOM 838 N N . ILE B 1 18 ? 2.654 17.25 0.201 1 97.81 18 ILE B N 1
ATOM 839 C CA . ILE B 1 18 ? 2.039 16.203 0.996 1 97.81 18 ILE B CA 1
ATOM 840 C C . ILE B 1 18 ? 0.621 15.938 0.494 1 97.81 18 ILE B C 1
ATOM 842 O O . ILE B 1 18 ? 0.203 14.781 0.375 1 97.81 18 ILE B O 1
ATOM 846 N N . LYS B 1 19 ? -0.074 17.047 0.255 1 97.31 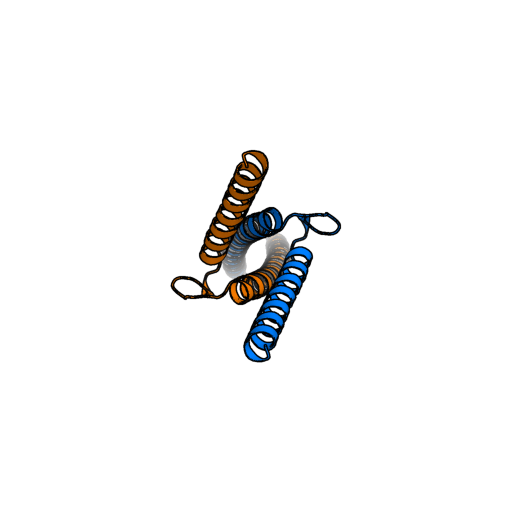19 LYS B N 1
ATOM 847 C CA . LYS B 1 19 ? -1.425 16.922 -0.284 1 97.31 19 LYS B CA 1
ATOM 848 C C . LYS B 1 19 ? -1.425 16.141 -1.592 1 97.31 19 LYS B C 1
ATOM 850 O O . LYS B 1 19 ? -2.283 15.281 -1.806 1 97.31 19 LYS B O 1
ATOM 855 N N . ASP B 1 20 ? -0.531 16.469 -2.43 1 97.44 20 ASP B N 1
ATOM 856 C CA . ASP B 1 20 ? -0.4 15.766 -3.703 1 97.44 20 ASP B CA 1
ATOM 857 C C . ASP B 1 20 ? -0.09 14.289 -3.484 1 97.44 20 ASP B C 1
ATOM 859 O O . ASP B 1 20 ? -0.648 13.422 -4.164 1 97.44 20 ASP B O 1
ATOM 863 N N . SER B 1 21 ? 0.771 14.016 -2.602 1 97.5 21 SER B N 1
ATOM 864 C CA . SER B 1 21 ? 1.153 12.641 -2.299 1 97.5 21 SER B CA 1
ATOM 865 C C . SER B 1 21 ? -0.03 11.844 -1.758 1 97.5 21 SER B C 1
ATOM 867 O O . SER B 1 21 ? -0.185 10.664 -2.072 1 97.5 21 SER B O 1
ATOM 869 N N . PHE B 1 22 ? -0.872 12.461 -0.972 1 97.12 22 PHE B N 1
ATOM 870 C CA . PHE B 1 22 ? -2.096 11.82 -0.502 1 97.12 22 PHE B CA 1
ATOM 871 C C . PHE B 1 22 ? -3.008 11.469 -1.672 1 97.12 22 PHE B C 1
ATOM 873 O O . PHE B 1 22 ? -3.596 10.391 -1.704 1 97.12 22 PHE B O 1
ATOM 880 N N . SER B 1 23 ? -3.15 12.406 -2.621 1 95.31 23 SER B N 1
ATOM 881 C CA . SER B 1 23 ? -4.012 12.18 -3.775 1 95.31 23 SER B CA 1
ATOM 882 C C . SER B 1 23 ? -3.521 10.992 -4.602 1 95.31 23 SER B C 1
ATOM 884 O O . SER B 1 23 ? -4.316 10.156 -5.031 1 95.31 23 SER B O 1
ATOM 886 N N . HIS B 1 24 ? -2.215 10.938 -4.789 1 95.06 24 HIS B N 1
ATOM 887 C CA . HIS B 1 24 ? -1.633 9.828 -5.531 1 95.06 24 HIS B CA 1
ATOM 888 C C . HIS B 1 24 ? -1.88 8.5 -4.824 1 95.06 24 HIS B C 1
ATOM 890 O O . HIS B 1 24 ? -2.225 7.508 -5.465 1 95.06 24 HIS B O 1
ATOM 896 N N . LEU B 1 25 ? -1.72 8.539 -3.539 1 96.75 25 LEU B N 1
ATOM 897 C CA . LEU B 1 25 ? -1.944 7.32 -2.764 1 96.75 25 LEU B CA 1
ATOM 898 C C . LEU B 1 25 ? -3.412 6.906 -2.814 1 96.75 25 LEU B C 1
ATOM 900 O O . LEU B 1 25 ? -3.725 5.73 -3.014 1 96.75 25 LEU B O 1
ATOM 904 N N . ARG B 1 26 ? -4.273 7.898 -2.57 1 95.75 26 ARG B N 1
ATOM 905 C CA . ARG B 1 26 ? -5.711 7.637 -2.629 1 95.75 26 ARG B CA 1
ATOM 906 C C . ARG B 1 26 ? -6.094 7 -3.959 1 95.75 26 ARG B C 1
ATOM 908 O O . ARG B 1 26 ? -6.852 6.023 -3.99 1 95.75 26 ARG B O 1
ATOM 915 N N . ASP B 1 27 ? -5.539 7.414 -5.066 1 94.06 27 ASP B N 1
ATOM 916 C CA . ASP B 1 27 ? -5.891 6.957 -6.41 1 94.06 27 ASP B CA 1
ATOM 917 C C . ASP B 1 27 ? -5.32 5.566 -6.68 1 94.06 27 ASP B C 1
ATOM 919 O O . ASP B 1 27 ? -5.754 4.883 -7.609 1 94.06 27 ASP B O 1
ATOM 923 N N . SER B 1 28 ? -4.379 5.203 -5.891 1 94.38 28 SER B N 1
ATOM 924 C CA . SER B 1 28 ? -3.758 3.895 -6.082 1 94.38 28 SER B CA 1
ATOM 925 C C . SER B 1 28 ? -4.523 2.807 -5.336 1 94.38 28 SER B C 1
ATOM 927 O O . SER B 1 28 ? -4.254 1.617 -5.516 1 94.38 28 SER B O 1
ATOM 929 N N . ILE B 1 29 ? -5.441 3.236 -4.547 1 95.25 29 ILE B N 1
ATOM 930 C CA . ILE B 1 29 ? -6.223 2.293 -3.758 1 95.25 29 ILE B CA 1
ATOM 931 C C . ILE B 1 29 ? -7.598 2.1 -4.395 1 95.25 29 ILE B C 1
ATOM 933 O O . ILE B 1 29 ? -8.414 3.025 -4.414 1 95.25 29 ILE B O 1
ATOM 937 N N . PRO B 1 30 ? -7.953 0.955 -4.766 1 91.62 30 PRO B N 1
ATOM 938 C CA . PRO B 1 30 ? -9.211 0.722 -5.477 1 91.62 30 PRO B CA 1
ATOM 939 C C . PRO B 1 30 ? -10.438 1.062 -4.633 1 91.62 30 PRO B C 1
ATOM 941 O O . PRO B 1 30 ? -11.414 1.601 -5.152 1 91.62 30 PRO B O 1
ATOM 944 N N . SER B 1 31 ? -10.438 0.818 -3.355 1 90.25 31 SER B N 1
ATOM 945 C CA . SER B 1 31 ? -11.594 1.001 -2.486 1 90.25 31 SER B CA 1
ATOM 946 C C . SER B 1 31 ? -11.883 2.48 -2.252 1 90.25 31 SER B C 1
ATOM 948 O O . SER B 1 31 ? -12.961 2.842 -1.786 1 90.25 31 SER B O 1
ATOM 950 N N . LEU B 1 32 ? -10.914 3.26 -2.613 1 91.44 32 LEU B N 1
ATOM 951 C CA . LEU B 1 32 ? -11.055 4.684 -2.324 1 91.44 32 LEU B CA 1
ATOM 952 C C . LEU B 1 32 ? -11.352 5.469 -3.594 1 91.44 32 LEU B C 1
ATOM 954 O O . LEU B 1 32 ? -11.57 6.684 -3.543 1 91.44 32 LEU B O 1
ATOM 958 N N . GLN B 1 33 ? -11.414 4.844 -4.648 1 83.12 33 GLN B N 1
ATOM 959 C CA . GLN B 1 33 ? -11.648 5.547 -5.906 1 83.12 33 GLN B CA 1
ATOM 960 C C . GLN B 1 33 ? -13.031 6.195 -5.926 1 83.12 33 GLN B C 1
ATOM 962 O O . GLN B 1 33 ? -14.047 5.516 -5.75 1 83.12 33 GLN B O 1
ATOM 967 N N . GLY B 1 34 ? -13.016 7.535 -6.086 1 80.62 34 GLY B N 1
ATOM 968 C CA . GLY B 1 34 ? -14.273 8.266 -6.203 1 80.62 34 GLY B CA 1
ATOM 969 C C . GLY B 1 34 ? -14.891 8.594 -4.859 1 80.62 34 GLY B C 1
ATOM 970 O O . GLY B 1 34 ? -16.031 9.078 -4.797 1 80.62 34 GLY B O 1
ATOM 971 N N . GLU B 1 35 ? -14.312 8.156 -3.793 1 78.12 35 GLU B N 1
ATOM 972 C CA . GLU B 1 35 ? -14.836 8.414 -2.457 1 78.12 35 GLU B CA 1
ATOM 973 C C . GLU B 1 35 ? -14.078 9.539 -1.771 1 78.12 35 GLU B C 1
ATOM 975 O O . GLU B 1 35 ? -12.875 9.719 -2.002 1 78.12 35 GLU B O 1
ATOM 980 N N . LYS B 1 36 ? -14.883 10.305 -1.111 1 87.38 36 LYS B N 1
ATOM 981 C CA . LYS B 1 36 ? -14.219 11.281 -0.25 1 87.38 36 LYS B CA 1
ATOM 982 C C . LYS B 1 36 ? -13.688 10.625 1.018 1 87.38 36 LYS B C 1
ATOM 984 O O . LYS B 1 36 ? -14.398 9.867 1.68 1 87.38 36 LYS B O 1
ATOM 989 N N . ALA B 1 37 ? -12.414 10.57 1.188 1 92.69 37 ALA B N 1
ATOM 990 C CA . ALA B 1 37 ? -11.797 9.945 2.355 1 92.69 37 ALA B CA 1
ATOM 991 C C . ALA B 1 37 ? -10.867 10.93 3.074 1 92.69 37 ALA B C 1
ATOM 993 O O . ALA B 1 37 ? -10.156 11.703 2.432 1 92.69 37 ALA B O 1
ATOM 994 N N . SER B 1 38 ? -11 10.789 4.395 1 95.25 38 SER B N 1
ATOM 995 C CA . SER B 1 38 ? -10.094 11.602 5.188 1 95.25 38 SER B CA 1
ATOM 996 C C . SER B 1 38 ? -8.656 11.109 5.062 1 95.25 38 SER B C 1
ATOM 998 O O . SER B 1 38 ? -8.414 10.023 4.527 1 95.25 38 SER B O 1
ATOM 1000 N N . ARG B 1 39 ? -7.785 11.953 5.527 1 96.56 39 ARG B N 1
ATOM 1001 C CA . ARG B 1 39 ? -6.371 11.578 5.508 1 96.56 39 ARG B CA 1
ATOM 1002 C C . ARG B 1 39 ? -6.133 10.297 6.301 1 96.56 39 ARG B C 1
ATOM 1004 O O . ARG B 1 39 ? -5.438 9.391 5.836 1 96.56 39 ARG B O 1
ATOM 1011 N N . ALA B 1 40 ? -6.676 10.219 7.504 1 96.56 40 ALA B N 1
ATOM 1012 C CA . ALA B 1 40 ? -6.516 9.031 8.344 1 96.56 40 ALA B CA 1
ATOM 1013 C C . ALA B 1 40 ? -7.078 7.793 7.656 1 96.56 40 ALA B C 1
ATOM 1015 O O . ALA B 1 40 ? -6.473 6.719 7.707 1 96.56 40 ALA B O 1
ATOM 1016 N N . GLN B 1 41 ? -8.18 7.93 7.027 1 96.06 41 GLN B N 1
ATOM 1017 C CA . GLN B 1 41 ? -8.812 6.824 6.312 1 96.06 41 GLN B CA 1
ATOM 1018 C C . GLN B 1 41 ? -7.941 6.352 5.152 1 96.06 41 GLN B C 1
ATOM 1020 O O . GLN B 1 41 ? -7.812 5.148 4.918 1 96.06 41 GLN B O 1
ATOM 1025 N N . ILE B 1 42 ? -7.391 7.262 4.414 1 97.44 42 ILE B N 1
ATOM 1026 C CA . ILE B 1 42 ? -6.523 6.922 3.289 1 97.44 42 ILE B CA 1
ATOM 1027 C C . ILE B 1 42 ? -5.328 6.109 3.787 1 97.44 42 ILE B C 1
ATOM 1029 O O . ILE B 1 42 ? -5 5.062 3.221 1 97.44 42 ILE B O 1
ATOM 1033 N N . LEU B 1 43 ? -4.789 6.551 4.863 1 97.88 43 LEU B N 1
ATOM 1034 C CA . LEU B 1 43 ? -3.629 5.875 5.438 1 97.88 43 LEU B CA 1
ATOM 1035 C C . LEU B 1 43 ? -3.994 4.469 5.902 1 97.88 43 LEU B C 1
ATOM 1037 O O . LEU B 1 43 ? -3.275 3.508 5.609 1 97.88 43 LEU B O 1
ATOM 1041 N N . ASN B 1 44 ? -5.062 4.395 6.605 1 97.19 44 ASN B N 1
ATOM 1042 C CA . ASN B 1 44 ? -5.496 3.104 7.125 1 97.19 44 ASN B CA 1
ATOM 1043 C C . ASN B 1 44 ? -5.883 2.146 6 1 97.19 44 ASN B C 1
ATOM 1045 O O . ASN B 1 44 ? -5.531 0.964 6.039 1 97.19 44 ASN B O 1
ATOM 1049 N N . LYS B 1 45 ? -6.57 2.678 5.059 1 96.88 45 LYS B N 1
ATOM 1050 C CA . LYS B 1 45 ? -6.961 1.842 3.926 1 96.88 45 LYS B CA 1
ATOM 1051 C C . LYS B 1 45 ? -5.738 1.394 3.127 1 96.88 45 LYS B C 1
ATOM 1053 O O . LYS B 1 45 ? -5.715 0.285 2.586 1 96.88 45 LYS B O 1
ATOM 1058 N N . ALA B 1 46 ? -4.758 2.258 2.971 1 97.44 46 ALA B N 1
ATOM 1059 C CA . ALA B 1 46 ? -3.512 1.883 2.307 1 97.44 46 ALA B CA 1
ATOM 1060 C C . ALA B 1 46 ? -2.824 0.736 3.043 1 97.44 46 ALA B C 1
ATOM 1062 O O . ALA B 1 46 ? -2.369 -0.225 2.418 1 97.44 46 ALA B O 1
ATOM 1063 N N . THR B 1 47 ? -2.76 0.861 4.344 1 97.06 47 THR B N 1
ATOM 1064 C CA . THR B 1 47 ? -2.15 -0.176 5.168 1 97.06 47 THR B CA 1
ATOM 1065 C C . THR B 1 47 ? -2.873 -1.508 4.984 1 97.06 47 THR B C 1
ATOM 1067 O O . THR B 1 47 ? -2.234 -2.547 4.809 1 97.06 47 THR B O 1
ATOM 1070 N N . ASP B 1 48 ? -4.199 -1.416 5.035 1 97.25 48 ASP B N 1
ATOM 1071 C CA . ASP B 1 48 ? -5.023 -2.607 4.844 1 97.25 48 ASP B CA 1
ATOM 1072 C C . ASP B 1 48 ? -4.781 -3.225 3.467 1 97.25 48 ASP B C 1
ATOM 1074 O O . ASP B 1 48 ? -4.668 -4.445 3.34 1 97.25 48 ASP B O 1
ATOM 1078 N N . TYR B 1 49 ? -4.77 -2.387 2.518 1 97.06 49 TYR B N 1
ATOM 1079 C CA . TYR B 1 49 ? -4.59 -2.844 1.143 1 97.06 49 TYR B CA 1
ATOM 1080 C C . TYR B 1 49 ? -3.23 -3.506 0.959 1 97.06 49 TYR B C 1
ATOM 1082 O O . TYR B 1 49 ? -3.119 -4.535 0.288 1 97.06 49 TYR B O 1
ATOM 1090 N N . ILE B 1 50 ? -2.238 -2.91 1.504 1 96.88 50 ILE B N 1
ATOM 1091 C CA . ILE B 1 50 ? -0.89 -3.463 1.432 1 96.88 50 ILE B CA 1
ATOM 1092 C C . ILE B 1 50 ? -0.864 -4.848 2.078 1 96.88 50 ILE B C 1
ATOM 1094 O O . ILE B 1 50 ? -0.308 -5.793 1.516 1 96.88 50 ILE B O 1
ATOM 1098 N N . GLN B 1 51 ? -1.487 -4.988 3.221 1 96.06 51 GLN B N 1
ATOM 1099 C CA . GLN B 1 51 ? -1.531 -6.27 3.912 1 96.06 51 GLN B CA 1
ATOM 1100 C C . GLN B 1 51 ? -2.275 -7.316 3.088 1 96.06 51 GLN B C 1
ATOM 1102 O O . GLN B 1 51 ? -1.847 -8.469 3.002 1 96.06 51 GLN B O 1
ATOM 1107 N N . PHE B 1 52 ? -3.406 -6.93 2.547 1 96.94 52 PHE B N 1
ATOM 1108 C CA . PHE B 1 52 ? -4.184 -7.812 1.685 1 96.94 52 PHE B CA 1
ATOM 1109 C C . PHE B 1 52 ? -3.344 -8.297 0.508 1 96.94 52 PHE B C 1
ATOM 1111 O O . PHE B 1 52 ? -3.324 -9.492 0.203 1 96.94 52 PHE B O 1
ATOM 1118 N N . MET B 1 53 ? -2.645 -7.324 -0.121 1 95.5 53 MET B N 1
ATOM 1119 C CA . MET B 1 53 ? -1.84 -7.648 -1.297 1 95.5 53 MET B CA 1
ATOM 1120 C C . MET B 1 53 ? -0.707 -8.602 -0.937 1 95.5 53 MET B C 1
ATOM 1122 O O . MET B 1 53 ? -0.355 -9.477 -1.726 1 95.5 53 MET B O 1
ATOM 1126 N N . ARG B 1 54 ? -0.137 -8.375 0.171 1 94.88 54 ARG B N 1
ATOM 1127 C CA . ARG B 1 54 ? 0.926 -9.258 0.638 1 94.88 54 ARG B CA 1
ATOM 1128 C C . ARG B 1 54 ? 0.41 -10.68 0.833 1 94.88 54 ARG B C 1
ATOM 1130 O O . ARG B 1 54 ? 1.057 -11.641 0.414 1 94.88 54 ARG B O 1
ATOM 1137 N N . ARG B 1 55 ? -0.685 -10.812 1.476 1 96.12 55 ARG B N 1
ATOM 1138 C CA . ARG B 1 55 ? -1.29 -12.125 1.667 1 96.12 55 ARG B CA 1
ATOM 1139 C C . ARG B 1 55 ? -1.608 -12.781 0.328 1 96.12 55 ARG B C 1
ATOM 1141 O O . ARG B 1 55 ? -1.324 -13.961 0.127 1 96.12 55 ARG B O 1
ATOM 1148 N N . LYS B 1 56 ? -2.172 -11.992 -0.49 1 96.81 56 LYS B N 1
ATOM 1149 C CA . LYS B 1 56 ? -2.539 -12.516 -1.804 1 96.81 56 LYS B CA 1
ATOM 1150 C C . LYS B 1 56 ? -1.306 -12.961 -2.582 1 96.81 56 LYS B C 1
ATOM 1152 O O . LYS B 1 56 ? -1.317 -14.016 -3.225 1 96.81 56 LYS B O 1
ATOM 1157 N N . ASN B 1 57 ? -0.323 -12.125 -2.555 1 95.69 57 ASN B N 1
ATOM 1158 C CA . ASN B 1 57 ? 0.925 -12.469 -3.229 1 95.69 57 ASN B CA 1
ATOM 1159 C C . ASN B 1 57 ? 1.528 -13.75 -2.672 1 95.69 57 ASN B C 1
ATOM 1161 O O . ASN B 1 57 ? 2.049 -14.578 -3.426 1 95.69 57 ASN B O 1
ATOM 1165 N N . HIS B 1 58 ? 1.456 -13.883 -1.386 1 95.94 58 HIS B N 1
ATOM 1166 C CA . HIS B 1 58 ? 1.959 -15.102 -0.758 1 95.94 58 HIS B CA 1
ATOM 1167 C C . HIS B 1 58 ? 1.158 -16.328 -1.201 1 95.94 58 HIS B C 1
ATOM 1169 O O . HIS B 1 58 ? 1.733 -17.359 -1.517 1 95.94 58 HIS B O 1
ATOM 1175 N N . SER B 1 59 ? -0.097 -16.234 -1.216 1 97.5 59 SER B N 1
ATOM 1176 C CA . SER B 1 59 ? -0.967 -17.312 -1.67 1 97.5 59 SER B CA 1
ATOM 1177 C C . SER B 1 59 ? -0.668 -17.688 -3.117 1 97.5 59 SER B C 1
ATOM 1179 O O . SER B 1 59 ? -0.59 -18.875 -3.451 1 97.5 59 SER B O 1
ATOM 1181 N N . HIS B 1 60 ? -0.528 -16.703 -3.975 1 97.44 60 HIS B N 1
ATOM 1182 C CA . HIS B 1 60 ? -0.214 -16.938 -5.379 1 97.44 60 HIS B CA 1
ATOM 1183 C C . HIS B 1 60 ? 1.128 -17.656 -5.531 1 97.44 60 HIS B C 1
ATOM 1185 O O . HIS B 1 60 ? 1.276 -18.531 -6.379 1 97.44 60 HIS B O 1
ATOM 1191 N N . GLN B 1 61 ? 2.076 -17.234 -4.742 1 96.62 61 GLN B N 1
ATOM 1192 C CA . GLN B 1 61 ? 3.383 -17.891 -4.766 1 96.62 61 GLN B CA 1
ATOM 1193 C C . GLN B 1 61 ? 3.273 -19.359 -4.383 1 96.62 61 GLN B C 1
ATOM 1195 O O . GLN B 1 61 ? 3.891 -20.219 -5.016 1 96.62 61 GLN B O 1
ATOM 1200 N N . THR B 1 62 ? 2.508 -19.688 -3.379 1 97.38 62 THR B N 1
ATOM 1201 C CA . THR B 1 62 ? 2.281 -21.062 -2.936 1 97.38 62 THR B CA 1
ATOM 1202 C C . THR B 1 62 ? 1.598 -21.875 -4.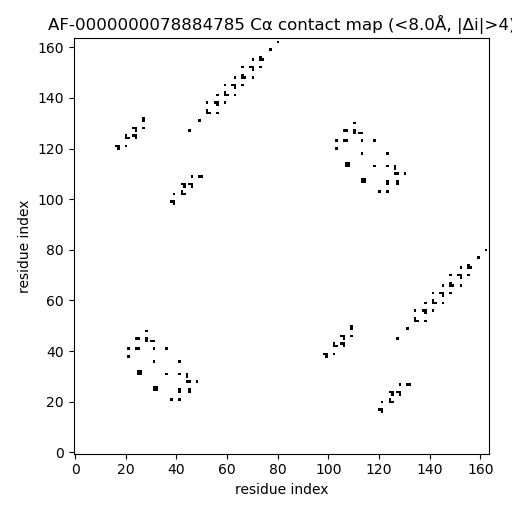031 1 97.38 62 THR B C 1
ATOM 1204 O O . THR B 1 62 ? 1.976 -23.016 -4.285 1 97.38 62 THR B O 1
ATOM 1207 N N . ASP B 1 63 ? 0.659 -21.297 -4.605 1 97.06 63 ASP B N 1
ATOM 1208 C CA . ASP B 1 63 ? -0.052 -21.953 -5.699 1 97.06 63 ASP B CA 1
ATOM 1209 C C . ASP B 1 63 ? 0.893 -22.281 -6.855 1 97.06 63 ASP B C 1
ATOM 1211 O O . ASP B 1 63 ? 0.836 -23.375 -7.422 1 97.06 63 ASP B O 1
ATOM 1215 N N . ILE B 1 64 ? 1.696 -21.328 -7.195 1 97.12 64 ILE B N 1
ATOM 1216 C CA . ILE B 1 64 ? 2.658 -21.5 -8.273 1 97.12 64 ILE B CA 1
ATOM 1217 C C . ILE B 1 64 ? 3.596 -22.656 -7.941 1 97.12 64 ILE B C 1
ATOM 1219 O O . ILE B 1 64 ? 3.83 -23.547 -8.773 1 97.12 64 ILE B O 1
ATOM 1223 N N . ASP B 1 65 ? 4.078 -22.625 -6.688 1 96.56 65 ASP B N 1
ATOM 1224 C CA . ASP B 1 65 ? 4.984 -23.688 -6.262 1 96.56 65 ASP B CA 1
ATOM 1225 C C . ASP B 1 65 ? 4.301 -25.062 -6.324 1 96.56 65 ASP B C 1
ATOM 1227 O O . ASP B 1 65 ? 4.902 -26.047 -6.762 1 96.56 65 ASP B O 1
ATOM 1231 N N . ASP B 1 66 ? 3.09 -25.156 -5.934 1 96.25 66 ASP B N 1
ATOM 1232 C CA . ASP B 1 66 ? 2.322 -26.406 -5.957 1 96.25 66 ASP B CA 1
ATOM 1233 C C . ASP B 1 66 ? 2.088 -26.875 -7.391 1 96.25 66 ASP B C 1
ATOM 1235 O O . ASP B 1 66 ? 2.262 -28.062 -7.695 1 96.25 66 ASP B O 1
ATOM 1239 N N . LEU B 1 67 ? 1.757 -25.969 -8.281 1 94.38 67 LEU B N 1
ATOM 1240 C CA . LEU B 1 67 ? 1.491 -26.297 -9.672 1 94.38 67 LEU B CA 1
ATOM 1241 C C . LEU B 1 67 ? 2.764 -26.766 -10.375 1 94.38 67 LEU B C 1
ATOM 1243 O O . LEU B 1 67 ? 2.721 -27.672 -11.211 1 94.38 67 LEU B O 1
ATOM 1247 N N . LYS B 1 68 ? 3.875 -26.141 -9.953 1 93.75 68 LYS B N 1
ATOM 1248 C CA . LYS B 1 68 ? 5.156 -26.562 -10.508 1 93.75 68 LYS B CA 1
ATOM 1249 C C . LYS B 1 68 ? 5.52 -27.969 -10.047 1 93.75 68 LYS B C 1
ATOM 1251 O O . LYS B 1 68 ? 6.027 -28.781 -10.836 1 93.75 68 LYS B O 1
ATOM 1256 N N . ARG B 1 69 ? 5.227 -28.234 -8.836 1 93.25 69 ARG B N 1
ATOM 1257 C CA . ARG B 1 69 ? 5.477 -29.562 -8.305 1 93.25 69 ARG B CA 1
ATOM 1258 C C . ARG B 1 69 ? 4.594 -30.609 -8.992 1 93.25 69 ARG B C 1
ATOM 1260 O O . ARG B 1 69 ? 5.062 -31.688 -9.344 1 93.25 69 ARG B O 1
ATOM 1267 N N . GLN B 1 70 ? 3.428 -30.25 -9.203 1 89.5 70 GLN B N 1
ATOM 1268 C CA . GLN B 1 70 ? 2.494 -31.141 -9.891 1 89.5 70 GLN B CA 1
ATOM 1269 C C . GLN B 1 70 ? 2.92 -31.391 -11.336 1 89.5 70 GLN B C 1
ATOM 1271 O O . GLN B 1 70 ? 2.832 -32.5 -11.828 1 89.5 70 GLN B O 1
ATOM 1276 N N . ASN B 1 71 ? 3.379 -30.359 -11.938 1 86.69 71 ASN B N 1
ATOM 1277 C CA . ASN B 1 71 ? 3.859 -30.469 -13.312 1 86.69 71 ASN B CA 1
ATOM 1278 C C . ASN B 1 71 ? 5.086 -31.375 -13.406 1 86.69 71 ASN B C 1
ATOM 1280 O O . ASN B 1 71 ? 5.238 -32.125 -14.383 1 86.69 71 ASN B O 1
ATOM 1284 N N . LEU B 1 72 ? 5.898 -31.266 -12.398 1 85 72 LEU B N 1
ATOM 1285 C CA . LEU B 1 72 ? 7.086 -32.094 -12.344 1 85 72 LEU B CA 1
ATOM 1286 C C . LEU B 1 72 ? 6.699 -33.562 -12.18 1 85 72 LEU B C 1
ATOM 1288 O O . LEU B 1 72 ? 7.266 -34.438 -12.836 1 85 72 LEU B O 1
ATOM 1292 N N . ILE B 1 73 ? 5.688 -33.844 -11.422 1 84.44 73 ILE B N 1
ATOM 1293 C CA . ILE B 1 73 ? 5.227 -35.219 -11.164 1 84.44 73 ILE B CA 1
ATOM 1294 C C . ILE B 1 73 ? 4.566 -35.781 -12.422 1 84.44 73 ILE B C 1
ATOM 1296 O O . ILE B 1 73 ? 4.836 -36.906 -12.812 1 84.44 73 ILE B O 1
ATOM 1300 N N . LEU B 1 74 ? 3.854 -35 -13.148 1 80.88 74 LEU B N 1
ATOM 1301 C CA . LEU B 1 74 ? 3.16 -35.406 -14.359 1 80.88 74 LEU B CA 1
ATOM 1302 C C . LEU B 1 74 ? 4.148 -35.656 -15.5 1 80.88 74 LEU B C 1
ATOM 1304 O O . LEU B 1 74 ? 3.982 -36.594 -16.281 1 80.88 74 LEU B O 1
ATOM 1308 N N . ASP B 1 75 ? 5.125 -34.906 -15.484 1 78.62 75 ASP B N 1
ATOM 1309 C CA . ASP B 1 75 ? 6.156 -35.062 -16.5 1 78.62 75 ASP B CA 1
ATOM 1310 C C . ASP B 1 75 ? 6.957 -36.344 -16.281 1 78.62 75 ASP B C 1
ATOM 1312 O O . ASP B 1 75 ? 7.309 -37.031 -17.234 1 78.62 75 ASP B O 1
ATOM 1316 N N . GLN B 1 76 ? 7.238 -36.688 -15.062 1 77.88 76 GLN B N 1
ATOM 1317 C CA . GLN B 1 76 ? 8.008 -37.875 -14.719 1 77.88 76 GLN B CA 1
ATOM 1318 C C . GLN B 1 76 ? 7.184 -39.156 -14.914 1 77.88 76 GLN B C 1
ATOM 1320 O O . GLN B 1 76 ? 7.695 -40.156 -15.391 1 77.88 76 GLN B O 1
ATOM 1325 N N . GLN B 1 77 ? 5.973 -39.094 -14.594 1 72.12 77 GLN B N 1
ATOM 1326 C CA . GLN B 1 77 ? 5.09 -40.25 -14.789 1 72.12 77 GLN B CA 1
ATOM 1327 C C . GLN B 1 77 ? 4.832 -40.5 -16.266 1 72.12 77 GLN B C 1
ATOM 1329 O O . GLN B 1 77 ? 4.762 -41.656 -16.703 1 72.12 77 GLN B O 1
ATOM 1334 N N . GLY B 1 78 ? 4.734 -39.5 -16.969 1 66.12 78 GLY B N 1
ATOM 1335 C CA . GLY B 1 78 ? 4.582 -39.656 -18.406 1 66.12 78 GLY B CA 1
ATOM 1336 C C . GLY B 1 78 ? 5.809 -40.25 -19.078 1 66.12 78 GLY B C 1
ATOM 1337 O O . GLY B 1 78 ? 5.691 -41 -20.062 1 66.12 78 GLY B O 1
ATOM 1338 N N . MET B 1 79 ? 7.027 -39.875 -18.609 1 62.72 79 MET B N 1
ATOM 1339 C CA . MET B 1 79 ? 8.273 -40.406 -19.141 1 62.72 79 MET B CA 1
ATOM 1340 C C . MET B 1 79 ? 8.406 -41.906 -18.859 1 62.72 79 MET B C 1
ATOM 1342 O O . MET B 1 79 ? 8.984 -42.625 -19.656 1 62.72 79 MET B O 1
ATOM 1346 N N . TYR B 1 80 ? 7.848 -42.344 -17.734 1 56.25 80 TYR B N 1
ATOM 1347 C CA . TYR B 1 80 ? 7.961 -43.75 -17.406 1 56.25 80 TYR B CA 1
ATOM 1348 C C . TYR B 1 80 ? 7.004 -44.594 -18.25 1 56.25 80 TYR B C 1
ATOM 1350 O O . TYR B 1 80 ? 7.258 -45.75 -18.516 1 56.25 80 TYR B O 1
ATOM 1358 N N . TRP B 1 81 ? 5.996 -44.031 -18.656 1 58.91 81 TRP B N 1
ATOM 1359 C CA . TRP B 1 81 ? 5.047 -44.781 -19.469 1 58.91 81 TRP B CA 1
ATOM 1360 C C . TRP B 1 81 ? 5.473 -44.781 -20.938 1 58.91 81 TRP B C 1
ATOM 1362 O O . TRP B 1 81 ? 5.047 -45.656 -21.703 1 58.91 81 TRP B O 1
ATOM 1372 N N . VAL B 1 82 ? 6.426 -43.969 -21.297 1 52.09 82 VAL B N 1
ATOM 1373 C CA . VAL B 1 82 ? 6.93 -44.125 -22.656 1 52.09 82 VAL B CA 1
ATOM 1374 C C . VAL B 1 82 ? 8.102 -45.094 -22.672 1 52.09 82 VAL B C 1
ATOM 1376 O O . VAL B 1 82 ? 8.969 -45.062 -21.797 1 52.09 82 VAL B O 1
#

InterPro domains:
  IPR011598 Myc-type, basic helix-loop-helix (bHLH) domain [PF00010] (3-53)
  IPR011598 Myc-type, basic helix-loop-helix (bHLH) domain [PS50888] (2-53)
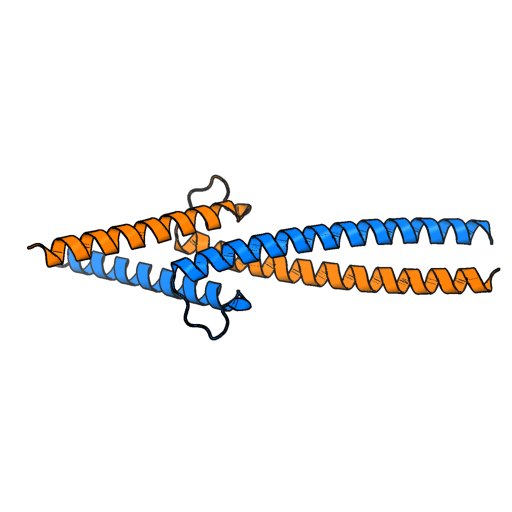  IPR011598 Myc-type, basic helix-loop-helix (bHLH) domain [SM00353] (8-59)
  IPR036638 Helix-loop-helix DNA-binding domain superfamily [G3DSA:4.10.280.10] (3-79)
  IPR036638 Helix-loop-helix DNA-binding domain superfamily [SSF47459] (2-77)

Sequence (164 aa):
ADKRAHHNALERKRRDHIKDSFSHLRDSIPSLQGEKASRAQILNKATDYIQFMRRKNHSHQTDIDDLKRQNLILDQQGMYWVADKRAHHNALERKRRDHIKDSFSHLRDSIPSLQGEKASRAQILNKATDYIQFMRRKNHSHQTDIDDLKRQNLILDQQGMYWV

Solvent-accessible surface area (backbone atoms only — not comparable to full-atom values): 8880 Å² total; per-residue (Å²): 116,67,65,60,53,51,53,51,51,53,52,52,51,52,51,51,52,38,52,51,30,49,52,54,32,38,69,69,33,79,91,41,58,95,52,91,66,53,72,50,51,44,36,47,50,48,39,51,47,50,53,51,48,50,52,49,41,51,52,43,50,50,50,40,52,52,46,51,51,50,43,52,51,52,53,53,55,46,56,68,72,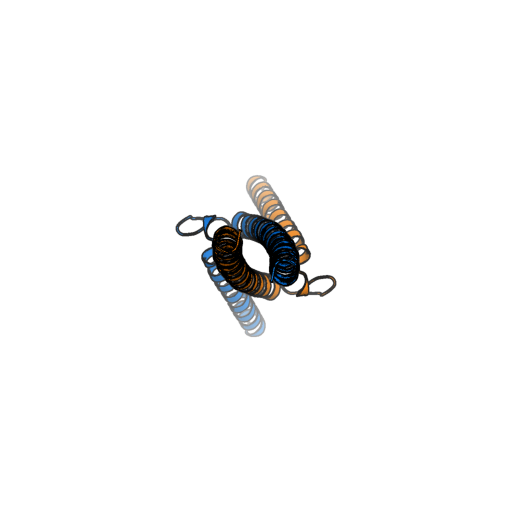98,116,68,66,60,52,50,54,53,52,52,51,52,51,52,52,50,51,36,51,50,31,48,52,54,33,38,67,68,33,78,93,41,58,94,51,94,67,53,71,51,52,43,36,47,50,49,38,50,48,49,52,51,49,50,52,50,41,50,52,41,51,51,49,42,52,51,47,51,51,50,44,52,52,53,52,53,55,47,55,68,73,97

Radius of gyration: 24.91 Å; Cα contacts (8 Å, |Δi|>4): 105; chains: 2; bounding box: 29×86×51 Å

Secondary structure (DSSP, 8-state):
-HHHHHHHHHHHHHHHHHHHHHHHHHHH-GGGTT----HHHHHHHHHHHHHHHHHHHHHHHHHHHHHHHHHHHHHHHHHHH-/-HHHHHHHHHHHHHHHHHHHHHHHHHHH-GGGTT----HHHHHHHHHHHHHHHHHHHHHHHHHHHHHHHHHHHHHHHHHHH-

Organism: Nematostella vectensis (NCBI:txid45351)

pLDDT: mean 91.28, std 10.11, range [52.09, 97.88]